Protein AF-A0A7K0DWA6-F1 (afdb_monomer)

InterPro domains:
  IPR000454 ATP synthase, F0 complex, subunit C [MF_01396] (18-82)
  IPR000454 ATP synthase, F0 complex, subunit C [PR00124] (20-39)
  IPR000454 ATP synthase, F0 complex, subunit C [PR00124] (41-56)
  IPR000454 ATP synthase, F0 complex, subunit C [PR00124] (58-82)
  IPR000454 ATP synthase, F0 complex, subunit C [PTHR10031] (17-81)
  IPR002379 V-ATPase proteolipid subunit C-like domain [PF00137] (22-82)
  IPR005953 ATP synthase, F0 complex, subunit C, bacterial/chloroplast [TIGR01260] (28-82)
  IPR020537 ATP synthase, F0 complex, subunit C, DCCD-binding site [PS00605] (48-69)
  IPR035921 F/V-ATP synthase subunit C superfamily [SSF81333] (22-82)
  IPR038662 F1F0 ATP synthase subunit C superfamily [G3DSA:1.20.20.10] (16-82)

Secondary structure (DSSP, 8-state):
--HHHHHHHHHHTS----TTHHHHHHHHTHHHHHHHHHHHHHHHHHHHH-GGGHHHHHHHHHHHHHHHHHHHHHHHHHHHH-

Structure (mmCIF, N/CA/C/O backbone):
data_AF-A0A7K0DWA6-F1
#
_entry.id   AF-A0A7K0DWA6-F1
#
loop_
_atom_site.group_PDB
_atom_site.id
_atom_site.type_symbol
_atom_site.label_atom_id
_atom_site.label_alt_id
_atom_site.label_comp_id
_atom_site.label_asym_id
_atom_site.label_entity_id
_atom_site.label_seq_id
_atom_site.pdbx_PDB_ins_code
_atom_site.Cartn_x
_atom_site.Cartn_y
_atom_site.Cartn_z
_atom_site.occupancy
_atom_site.B_iso_or_equiv
_atom_site.auth_seq_id
_atom_site.auth_comp_id
_atom_site.auth_asym_id
_atom_site.auth_atom_id
_atom_site.pdbx_PDB_model_num
ATOM 1 N N . MET A 1 1 ? 36.744 -24.772 -30.749 1.00 70.94 1 MET A N 1
ATOM 2 C CA . MET A 1 1 ? 35.832 -23.966 -29.911 1.00 70.94 1 MET A CA 1
ATOM 3 C C . MET A 1 1 ? 34.909 -24.947 -29.201 1.00 70.94 1 MET A C 1
ATOM 5 O O . MET A 1 1 ? 34.177 -25.650 -29.884 1.00 70.94 1 MET A O 1
ATOM 9 N N . SER A 1 2 ? 35.066 -25.146 -27.888 1.00 87.69 2 SER A N 1
ATOM 10 C CA . SER A 1 2 ? 34.307 -26.174 -27.159 1.00 87.69 2 SER A CA 1
ATOM 11 C C . SER A 1 2 ? 32.848 -25.754 -26.980 1.00 87.69 2 SER A C 1
ATOM 13 O O . SER A 1 2 ? 32.547 -24.564 -26.913 1.00 87.69 2 SER A O 1
ATOM 15 N N . LEU A 1 3 ? 31.943 -26.726 -26.848 1.00 82.19 3 LEU A N 1
ATOM 16 C CA . LEU A 1 3 ? 30.532 -26.464 -26.537 1.00 82.19 3 LEU A CA 1
ATOM 17 C C . LEU A 1 3 ? 30.381 -25.628 -25.253 1.00 82.19 3 LEU A C 1
ATOM 19 O O . LEU A 1 3 ? 29.522 -24.756 -25.170 1.00 82.19 3 LEU A O 1
ATOM 23 N N . SER A 1 4 ? 31.283 -25.840 -24.288 1.00 84.62 4 SER A N 1
ATOM 24 C CA . SER A 1 4 ? 31.368 -25.033 -23.071 1.00 84.62 4 SER A CA 1
ATOM 25 C C . SER A 1 4 ? 31.694 -23.568 -23.354 1.00 84.62 4 SER A C 1
ATOM 27 O O . SER A 1 4 ? 31.061 -22.710 -22.763 1.00 84.62 4 SER A O 1
ATOM 29 N N . TYR A 1 5 ? 32.606 -23.274 -24.285 1.00 86.06 5 TYR A N 1
ATOM 30 C CA . TYR A 1 5 ? 32.967 -21.905 -24.662 1.00 86.06 5 TYR A CA 1
ATOM 31 C C . TYR A 1 5 ? 31.803 -21.160 -25.329 1.00 86.06 5 TYR A C 1
ATOM 33 O O . TYR A 1 5 ? 31.600 -19.978 -25.069 1.00 86.06 5 TYR A O 1
ATOM 41 N N . VAL A 1 6 ? 31.017 -21.850 -26.162 1.00 84.50 6 VAL A N 1
ATOM 42 C CA . VAL A 1 6 ? 29.811 -21.276 -26.785 1.00 84.50 6 VAL A CA 1
ATOM 43 C C . VAL A 1 6 ? 28.728 -20.998 -25.735 1.00 84.50 6 VAL A C 1
ATOM 45 O O . VAL A 1 6 ? 28.044 -19.983 -25.809 1.00 84.50 6 VAL A O 1
ATOM 48 N N . ALA A 1 7 ? 28.590 -21.856 -24.721 1.00 82.62 7 ALA A N 1
ATOM 49 C CA . ALA A 1 7 ? 27.638 -21.637 -23.634 1.00 82.62 7 ALA A CA 1
ATOM 50 C C . ALA A 1 7 ? 28.007 -20.425 -22.757 1.00 82.62 7 ALA A C 1
ATOM 52 O O . ALA A 1 7 ? 27.124 -19.644 -22.400 1.00 82.62 7 ALA A O 1
ATOM 53 N N . THR A 1 8 ? 29.292 -20.224 -22.439 1.00 82.19 8 THR A N 1
ATOM 54 C CA . THR A 1 8 ? 29.727 -19.065 -21.641 1.00 82.19 8 THR A CA 1
ATOM 55 C C . THR A 1 8 ? 29.549 -17.750 -22.389 1.00 82.19 8 THR A C 1
ATOM 57 O O . THR A 1 8 ? 29.057 -16.788 -21.807 1.00 82.19 8 THR A O 1
ATOM 60 N N . THR A 1 9 ? 29.884 -17.700 -23.680 1.00 79.50 9 THR A N 1
ATOM 61 C CA . THR A 1 9 ? 29.743 -16.468 -24.470 1.00 79.50 9 THR A CA 1
ATOM 62 C C . THR A 1 9 ? 28.283 -16.067 -24.672 1.00 79.50 9 THR A C 1
ATOM 64 O O . THR A 1 9 ? 27.981 -14.876 -24.665 1.00 79.50 9 THR A O 1
ATOM 67 N N . LEU A 1 10 ? 27.356 -17.021 -24.788 1.00 75.56 10 LEU A N 1
ATOM 68 C CA . LEU A 1 10 ? 25.918 -16.730 -24.837 1.00 75.56 10 LEU A CA 1
ATOM 69 C C . LEU A 1 10 ? 25.389 -16.160 -23.512 1.00 75.56 10 LEU A C 1
ATOM 71 O O . LEU A 1 10 ? 24.579 -15.237 -23.528 1.00 75.56 10 LEU A O 1
ATOM 75 N N . ALA A 1 11 ? 25.859 -16.674 -22.372 1.00 74.75 11 ALA A N 1
ATOM 76 C CA . ALA A 1 11 ? 25.463 -16.174 -21.055 1.00 74.75 11 ALA A CA 1
ATOM 77 C C . ALA A 1 11 ? 26.017 -14.768 -20.767 1.00 74.75 11 ALA A C 1
ATOM 79 O O . ALA A 1 11 ? 25.344 -13.945 -20.151 1.00 74.75 11 ALA A O 1
ATOM 80 N N . GLU A 1 12 ? 27.234 -14.476 -21.227 1.00 77.25 12 GLU A N 1
ATOM 81 C CA . GLU A 1 12 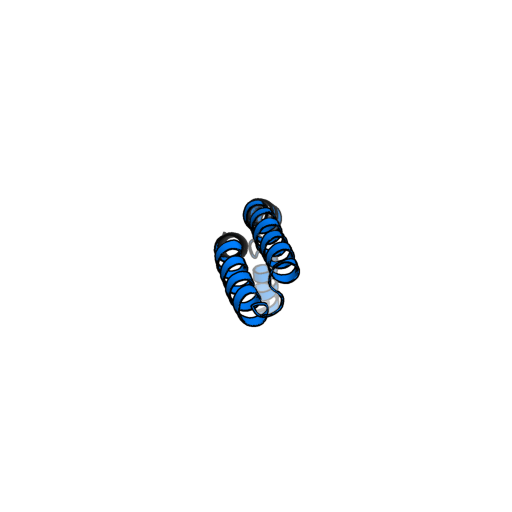? 27.904 -13.193 -20.993 1.00 77.25 12 GLU A CA 1
ATOM 82 C C . GLU A 1 12 ? 27.351 -12.058 -21.875 1.00 77.25 12 GLU A C 1
ATOM 84 O O . GLU A 1 12 ? 27.305 -10.908 -21.437 1.00 77.25 12 GLU A O 1
ATOM 89 N N . ASN A 1 13 ? 26.867 -12.394 -23.079 1.00 72.50 13 ASN A N 1
ATOM 90 C CA . ASN A 1 13 ? 26.232 -11.464 -24.022 1.00 72.50 13 ASN A CA 1
ATOM 91 C C . ASN A 1 13 ? 24.702 -11.391 -23.887 1.00 72.50 13 ASN A C 1
ATOM 93 O O . ASN A 1 13 ? 24.054 -10.700 -24.677 1.00 72.50 13 ASN A O 1
ATOM 97 N N . ALA A 1 14 ? 24.108 -12.088 -22.912 1.00 71.94 14 ALA A N 1
ATOM 98 C CA . ALA A 1 14 ? 22.695 -11.919 -22.607 1.00 71.94 14 ALA A CA 1
ATOM 99 C C . ALA A 1 14 ? 22.430 -10.433 -22.285 1.00 71.94 14 ALA A C 1
ATOM 101 O O . ALA A 1 14 ? 23.198 -9.839 -21.517 1.00 71.94 14 ALA A O 1
ATOM 102 N N . PRO A 1 15 ? 21.383 -9.810 -22.861 1.00 65.38 15 PRO A N 1
ATOM 103 C CA . PRO A 1 15 ? 21.088 -8.412 -22.600 1.00 65.38 15 PRO A CA 1
ATOM 104 C C . PRO A 1 15 ? 20.893 -8.214 -21.096 1.00 65.38 15 PRO A C 1
ATOM 106 O O . PRO A 1 15 ? 19.927 -8.697 -20.509 1.00 65.38 15 PRO A O 1
ATOM 109 N N . LYS A 1 16 ? 21.833 -7.517 -20.453 1.00 64.31 16 LYS A N 1
ATOM 110 C CA . LYS A 1 16 ? 21.678 -7.079 -19.068 1.00 64.31 16 LYS A CA 1
ATOM 111 C C . LYS A 1 16 ? 20.657 -5.951 -19.102 1.00 64.31 16 LYS A C 1
ATOM 113 O O . LYS A 1 16 ? 20.990 -4.857 -19.566 1.00 64.31 16 LYS A O 1
ATOM 118 N N . SER A 1 17 ? 19.418 -6.231 -18.688 1.00 63.84 17 SER A N 1
ATOM 119 C CA . SER A 1 17 ? 18.388 -5.198 -18.591 1.00 63.84 17 SER A CA 1
ATOM 120 C C . SER A 1 17 ? 18.956 -4.052 -17.761 1.00 63.84 17 SER A C 1
ATOM 122 O O . SER A 1 17 ? 19.481 -4.227 -16.658 1.00 63.84 17 SER A O 1
ATOM 124 N N . THR A 1 18 ? 18.997 -2.871 -18.368 1.00 64.38 18 THR A N 1
ATOM 125 C CA . THR A 1 18 ? 19.550 -1.694 -17.707 1.00 64.38 18 THR A CA 1
ATOM 126 C C . THR A 1 18 ? 18.635 -1.396 -16.521 1.00 64.38 18 THR A C 1
ATOM 128 O O . THR A 1 18 ? 17.421 -1.366 -16.693 1.00 64.38 18 THR A O 1
ATOM 131 N N . GLY A 1 19 ? 19.193 -1.260 -15.313 1.00 68.69 19 GLY A N 1
ATOM 132 C CA . GLY A 1 19 ? 18.492 -1.337 -14.017 1.00 68.69 19 GLY A CA 1
ATOM 133 C C . GLY A 1 19 ? 17.439 -0.259 -13.700 1.00 68.69 19 GLY A C 1
ATOM 134 O O . GLY A 1 19 ? 17.226 0.065 -12.534 1.00 68.69 19 GLY A O 1
ATOM 135 N N . TYR A 1 20 ? 16.770 0.308 -14.702 1.00 78.25 20 TYR A N 1
ATOM 136 C CA . TYR A 1 20 ? 15.711 1.303 -14.562 1.00 78.25 20 TYR A CA 1
ATOM 137 C C . TYR A 1 20 ? 14.377 0.715 -14.083 1.00 78.25 20 TYR A C 1
ATOM 139 O O . TYR A 1 20 ? 13.524 1.472 -13.622 1.00 78.25 20 TYR A O 1
ATOM 147 N N . GLY A 1 21 ? 14.200 -0.613 -14.110 1.00 81.62 21 GLY A N 1
ATOM 148 C CA . GLY A 1 21 ? 12.985 -1.276 -13.614 1.00 81.62 21 GLY A CA 1
ATOM 149 C C . GLY A 1 21 ? 12.660 -0.931 -12.155 1.00 81.62 21 GLY A C 1
ATOM 150 O O . GLY A 1 21 ? 11.502 -0.697 -11.815 1.00 81.62 21 GLY A O 1
ATOM 151 N N . ALA A 1 22 ? 13.682 -0.774 -11.306 1.00 82.69 22 ALA A N 1
ATOM 152 C CA . ALA A 1 22 ? 13.505 -0.350 -9.915 1.00 82.69 22 ALA A CA 1
ATOM 153 C C . ALA A 1 22 ? 12.985 1.094 -9.789 1.00 82.69 22 ALA A C 1
ATOM 155 O O . ALA A 1 22 ? 12.193 1.391 -8.896 1.00 82.69 22 ALA A O 1
ATOM 156 N N . ILE A 1 23 ? 13.391 1.987 -10.698 1.00 86.94 23 ILE A N 1
ATOM 157 C CA . ILE A 1 23 ? 12.903 3.373 -10.742 1.00 86.94 23 ILE A CA 1
ATOM 158 C C . ILE A 1 23 ? 11.445 3.393 -11.213 1.00 86.94 23 ILE A C 1
ATOM 160 O O . ILE A 1 23 ? 10.614 4.054 -10.593 1.00 86.94 23 ILE A O 1
ATOM 164 N N . GLY A 1 24 ? 11.116 2.629 -12.260 1.00 87.00 24 GLY A N 1
ATOM 165 C CA . GLY A 1 24 ? 9.743 2.493 -12.753 1.00 87.00 24 GLY A CA 1
ATOM 166 C C . GLY A 1 24 ? 8.791 1.947 -11.686 1.00 87.00 24 GLY A C 1
ATOM 167 O O . GLY A 1 24 ? 7.733 2.529 -11.446 1.00 87.00 24 GLY A O 1
ATOM 168 N N . TYR A 1 25 ? 9.202 0.893 -10.977 1.00 89.12 25 TYR A N 1
ATOM 169 C CA . TYR A 1 25 ? 8.436 0.357 -9.854 1.00 89.12 25 TYR A CA 1
ATOM 170 C C . TYR A 1 25 ? 8.307 1.364 -8.705 1.00 89.12 25 TYR A C 1
ATOM 172 O O . TYR A 1 25 ? 7.213 1.552 -8.180 1.00 89.12 25 TYR A O 1
ATOM 180 N N . GLY A 1 26 ? 9.391 2.061 -8.348 1.00 89.44 26 GLY A N 1
ATOM 181 C CA . GLY A 1 26 ? 9.369 3.089 -7.308 1.00 89.44 26 GLY A CA 1
ATOM 182 C C . GLY A 1 26 ? 8.342 4.188 -7.588 1.00 89.44 26 GLY A C 1
ATOM 183 O O . GLY A 1 26 ? 7.614 4.583 -6.682 1.00 89.44 26 GLY A O 1
ATOM 184 N N . LEU A 1 27 ? 8.219 4.627 -8.845 1.00 91.12 27 LEU A N 1
ATOM 185 C CA . LEU A 1 27 ? 7.193 5.586 -9.263 1.00 91.12 27 LEU A CA 1
ATOM 186 C C . LEU A 1 27 ? 5.781 4.984 -9.219 1.00 91.12 27 LEU A C 1
ATOM 188 O O . LEU A 1 27 ? 4.853 5.639 -8.743 1.00 91.12 27 LEU A O 1
ATOM 192 N N . ALA A 1 28 ? 5.615 3.736 -9.663 1.00 90.94 28 ALA A N 1
ATOM 193 C CA . ALA A 1 28 ? 4.334 3.031 -9.611 1.00 90.94 28 ALA A CA 1
ATOM 194 C C . ALA A 1 28 ? 3.835 2.805 -8.170 1.00 90.94 28 ALA A C 1
ATOM 196 O O . ALA A 1 28 ? 2.629 2.819 -7.931 1.00 90.94 28 ALA A O 1
ATOM 197 N N . ALA A 1 29 ? 4.746 2.646 -7.206 1.00 93.12 29 ALA A N 1
ATOM 198 C CA . ALA A 1 29 ? 4.438 2.389 -5.801 1.00 93.12 29 ALA A CA 1
ATOM 199 C C . ALA A 1 29 ? 3.985 3.632 -5.006 1.00 93.12 29 ALA A C 1
ATOM 201 O O . ALA A 1 29 ? 3.428 3.485 -3.918 1.00 93.12 29 ALA A O 1
ATOM 202 N N . ILE A 1 30 ? 4.163 4.854 -5.528 1.00 94.81 30 ILE A N 1
ATOM 203 C CA . ILE A 1 30 ? 3.779 6.092 -4.818 1.00 94.81 30 ILE A CA 1
ATOM 204 C C . ILE A 1 30 ? 2.267 6.143 -4.568 1.00 94.81 30 ILE A C 1
ATOM 206 O O . ILE A 1 30 ? 1.829 6.424 -3.451 1.00 94.81 30 ILE A O 1
ATOM 210 N N . GLY A 1 31 ? 1.465 5.863 -5.599 1.00 93.69 31 GLY A N 1
ATOM 211 C CA . GLY A 1 31 ? 0.004 5.881 -5.497 1.00 93.69 31 GLY A CA 1
ATOM 212 C C . GLY A 1 31 ? -0.507 4.891 -4.444 1.00 93.69 31 GLY A C 1
ATOM 213 O O . GLY A 1 31 ? -1.227 5.304 -3.530 1.00 93.69 31 GLY A O 1
ATOM 214 N N . PRO A 1 32 ? -0.092 3.614 -4.512 1.00 95.56 32 PRO A N 1
ATOM 215 C CA . PRO A 1 32 ? -0.483 2.617 -3.526 1.00 95.56 32 PRO A CA 1
ATOM 216 C C . PRO A 1 32 ? 0.024 2.916 -2.117 1.00 95.56 32 PRO A C 1
ATOM 218 O O . PRO A 1 32 ? -0.746 2.786 -1.171 1.00 95.56 32 PRO A O 1
ATOM 221 N N . GLY A 1 33 ? 1.247 3.435 -1.959 1.00 95.44 33 GLY A N 1
ATOM 222 C CA . GLY A 1 33 ? 1.763 3.857 -0.653 1.00 95.44 33 GLY A CA 1
ATOM 223 C C . GLY A 1 33 ? 0.874 4.904 0.031 1.00 95.44 33 GLY A C 1
ATOM 224 O O . GLY A 1 33 ? 0.566 4.785 1.218 1.00 95.44 33 GLY A O 1
ATOM 225 N N . ILE A 1 34 ? 0.388 5.893 -0.727 1.00 96.75 34 ILE A N 1
ATOM 226 C CA . ILE A 1 34 ? -0.564 6.894 -0.222 1.00 96.75 34 ILE A CA 1
ATOM 227 C C . ILE A 1 34 ? -1.930 6.252 0.058 1.00 96.75 34 ILE A C 1
ATOM 229 O O . ILE A 1 34 ? -2.509 6.464 1.126 1.00 96.75 34 ILE A O 1
ATOM 233 N N . GLY A 1 35 ? -2.448 5.455 -0.879 1.00 96.56 35 GLY A N 1
ATOM 234 C CA . GLY A 1 35 ? -3.760 4.823 -0.757 1.00 96.56 35 GLY A CA 1
ATOM 235 C C . GLY A 1 35 ? -3.859 3.877 0.443 1.00 96.56 35 GLY A C 1
ATOM 236 O O . GLY A 1 35 ? -4.818 3.961 1.209 1.00 96.56 35 GLY A O 1
ATOM 237 N N . VAL A 1 36 ? -2.842 3.040 0.673 1.00 97.00 36 VAL A N 1
ATOM 238 C CA . VAL A 1 36 ? -2.776 2.123 1.820 1.00 97.00 36 VAL A CA 1
ATOM 239 C C . VAL A 1 36 ? -2.728 2.914 3.121 1.00 97.00 36 VAL A C 1
ATOM 241 O O . VAL A 1 36 ? -3.464 2.586 4.051 1.00 97.00 36 VAL A O 1
ATOM 244 N N . GLY A 1 37 ? -1.943 3.997 3.178 1.00 97.25 37 GLY A N 1
ATOM 245 C CA . GLY A 1 37 ? -1.905 4.887 4.340 1.00 97.25 37 GLY A CA 1
ATOM 246 C C . GLY A 1 37 ? -3.285 5.445 4.704 1.00 97.25 37 GLY A C 1
ATOM 247 O O . GLY A 1 37 ? -3.679 5.418 5.870 1.00 97.25 37 GLY A O 1
ATOM 248 N N . ILE A 1 38 ? -4.062 5.877 3.706 1.00 97.88 38 ILE A N 1
ATOM 249 C CA . ILE A 1 38 ? -5.427 6.384 3.905 1.00 97.88 38 ILE A CA 1
ATOM 250 C C . ILE A 1 38 ? -6.376 5.262 4.346 1.00 97.88 38 ILE A C 1
ATOM 252 O O . ILE A 1 38 ? -7.102 5.431 5.327 1.00 97.88 38 ILE A O 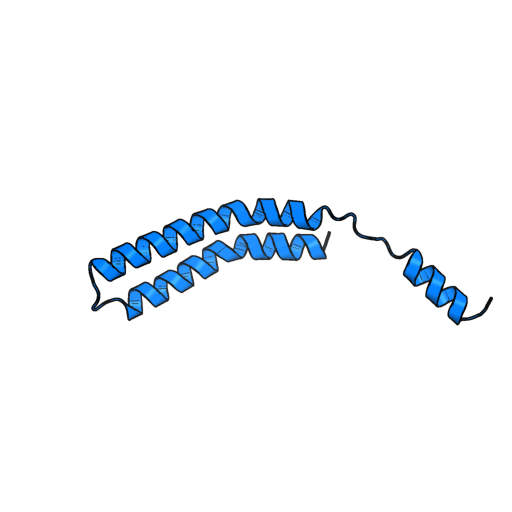1
ATOM 256 N N . VAL A 1 39 ? -6.372 4.118 3.654 1.00 97.88 39 VAL A N 1
ATOM 257 C CA . VAL A 1 39 ? -7.250 2.974 3.958 1.00 97.88 39 VAL A CA 1
ATOM 258 C C . VAL A 1 39 ? -7.018 2.477 5.383 1.00 97.88 39 VAL A C 1
ATOM 260 O O . VAL A 1 39 ? -7.972 2.321 6.146 1.00 97.88 39 VAL A O 1
ATOM 263 N N . VAL A 1 40 ? -5.757 2.273 5.765 1.00 97.69 40 VAL A N 1
ATOM 264 C CA . VAL A 1 40 ? -5.391 1.807 7.106 1.00 97.69 40 VAL A CA 1
ATOM 265 C C . VAL A 1 40 ? -5.708 2.872 8.154 1.00 97.69 40 VAL A C 1
ATOM 267 O O . VAL A 1 40 ? -6.287 2.542 9.187 1.00 97.69 40 VAL A O 1
ATOM 270 N N . GLY A 1 41 ? -5.420 4.149 7.883 1.00 97.94 41 GLY A N 1
ATOM 271 C CA . GLY A 1 41 ? -5.774 5.249 8.785 1.00 97.94 41 GLY A CA 1
ATOM 272 C C . GLY A 1 41 ? -7.276 5.294 9.087 1.00 97.94 41 GLY A C 1
ATOM 273 O O . GLY A 1 41 ? -7.678 5.356 10.249 1.00 97.94 41 GLY A O 1
ATOM 274 N N . LYS A 1 42 ? -8.121 5.156 8.058 1.00 97.69 42 LYS A N 1
ATOM 275 C CA . LYS A 1 42 ? -9.582 5.097 8.220 1.00 97.69 42 LYS A CA 1
ATOM 276 C C . LYS A 1 42 ? -10.069 3.827 8.901 1.00 97.69 42 LYS A C 1
ATOM 278 O O . LYS A 1 42 ? -11.024 3.893 9.672 1.00 97.69 42 LYS A O 1
ATOM 283 N N . ALA A 1 43 ? -9.408 2.696 8.684 1.00 97.81 43 ALA A N 1
ATOM 284 C CA . ALA A 1 43 ? -9.716 1.478 9.418 1.00 97.81 43 ALA A CA 1
ATOM 285 C C . ALA A 1 43 ? -9.427 1.634 10.920 1.00 97.81 43 ALA A C 1
ATOM 287 O O . ALA A 1 43 ? -10.264 1.253 11.732 1.00 9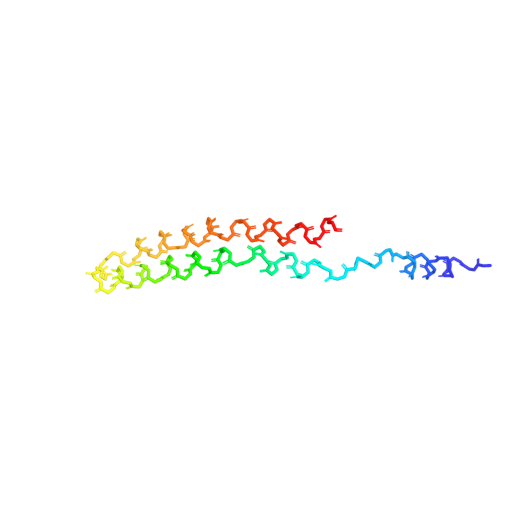7.81 43 ALA A O 1
ATOM 288 N N . ILE A 1 44 ? -8.304 2.260 11.293 1.00 97.81 44 ILE A N 1
ATOM 289 C CA . ILE A 1 44 ? -7.946 2.536 12.695 1.00 97.81 44 ILE A CA 1
ATOM 290 C C . ILE A 1 44 ? -8.965 3.473 13.353 1.00 97.81 44 ILE A C 1
ATOM 292 O O . ILE A 1 44 ? -9.451 3.173 14.444 1.00 97.81 44 ILE A O 1
ATOM 296 N N . GLU A 1 45 ? -9.343 4.568 12.683 1.00 98.06 45 GLU A N 1
ATOM 297 C CA . GLU A 1 45 ? -10.425 5.449 13.148 1.00 98.06 45 GLU A CA 1
ATOM 298 C C . GLU A 1 45 ? -11.743 4.670 13.329 1.00 98.06 45 GLU A C 1
ATOM 300 O O . GLU A 1 45 ? -12.451 4.856 14.319 1.00 98.06 45 GLU A O 1
ATOM 305 N N . GLY A 1 46 ? -12.062 3.769 12.395 1.00 97.44 46 GLY A N 1
ATOM 306 C CA . GLY A 1 46 ? -13.237 2.902 12.456 1.00 97.44 46 GLY A CA 1
ATOM 307 C C . GLY A 1 46 ? -13.212 1.948 13.651 1.00 97.44 46 GLY A C 1
ATOM 308 O O . GLY A 1 46 ? -14.200 1.862 14.376 1.00 97.44 46 GLY A O 1
ATOM 309 N N . PHE A 1 47 ? -12.080 1.288 13.907 1.00 97.88 47 PHE A N 1
ATOM 310 C CA . PHE A 1 47 ? -11.905 0.405 15.064 1.00 97.88 47 PHE A CA 1
ATOM 311 C C . PHE A 1 47 ? -12.073 1.153 16.388 1.00 97.88 47 PHE A C 1
ATOM 313 O O . PHE A 1 47 ? -12.697 0.629 17.306 1.00 97.88 47 PHE A O 1
ATOM 320 N N . ALA A 1 48 ? -11.551 2.379 16.479 1.00 96.69 48 ALA A N 1
ATOM 321 C CA . ALA A 1 48 ? -11.685 3.210 17.672 1.00 96.69 48 ALA A CA 1
ATOM 322 C C . ALA A 1 48 ? -13.137 3.647 17.929 1.00 96.69 48 A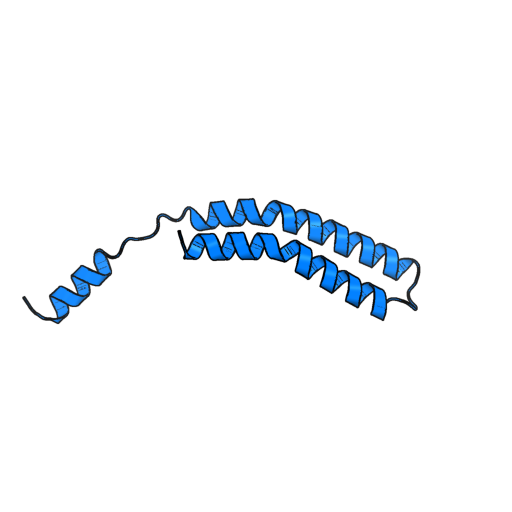LA A C 1
ATOM 324 O O . ALA A 1 48 ? -13.535 3.803 19.081 1.00 96.69 48 ALA A O 1
ATOM 325 N N . ARG A 1 49 ? -13.933 3.848 16.869 1.00 97.38 49 ARG A N 1
ATOM 326 C CA . ARG A 1 49 ? -15.338 4.273 16.973 1.00 97.38 49 ARG A CA 1
ATOM 327 C C . ARG A 1 49 ? -16.308 3.117 17.203 1.00 97.38 49 ARG A C 1
ATOM 329 O O . ARG A 1 49 ? -17.310 3.326 17.878 1.00 97.38 49 ARG A O 1
ATOM 336 N N . GLN A 1 50 ? -16.056 1.959 16.595 1.00 96.62 50 GLN A N 1
ATOM 337 C CA . GLN A 1 50 ? -16.959 0.801 16.593 1.00 96.62 50 GLN A CA 1
ATOM 338 C C . GLN A 1 50 ? -16.165 -0.510 16.727 1.00 96.62 50 GLN A C 1
ATOM 340 O O . GLN A 1 50 ? -15.979 -1.235 15.740 1.00 96.62 50 GLN A O 1
ATOM 345 N N . PRO A 1 51 ? -15.669 -0.831 17.936 1.00 94.88 51 PRO A N 1
ATOM 346 C CA . PRO A 1 51 ? -14.886 -2.042 18.177 1.00 94.88 51 PRO A CA 1
ATOM 347 C C . PRO A 1 51 ? -15.665 -3.333 17.875 1.00 94.88 51 PRO A C 1
ATOM 349 O O . PRO A 1 51 ? -15.076 -4.323 17.442 1.00 94.88 51 PRO A O 1
ATOM 352 N N . GLU A 1 52 ? -16.989 -3.329 18.023 1.00 97.19 52 GLU A N 1
ATOM 353 C CA . GLU A 1 52 ? -17.877 -4.449 17.704 1.00 97.19 52 GLU A CA 1
ATOM 354 C C . GLU A 1 52 ? -17.889 -4.809 16.208 1.00 97.19 52 GLU A C 1
ATOM 356 O O . GLU A 1 52 ? -18.130 -5.963 15.852 1.00 97.19 52 GLU A O 1
ATOM 361 N N . LEU A 1 53 ? -17.558 -3.857 15.326 1.00 97.06 53 LEU A N 1
ATOM 362 C CA . LEU A 1 53 ? -17.468 -4.068 13.878 1.00 97.06 53 LEU A CA 1
ATOM 363 C C . LEU A 1 53 ? -16.044 -4.375 13.399 1.00 97.06 53 LEU A C 1
ATOM 365 O O . LEU A 1 53 ? -15.811 -4.473 12.191 1.00 97.06 53 LEU A O 1
ATOM 369 N N . ALA A 1 54 ? -15.079 -4.572 14.303 1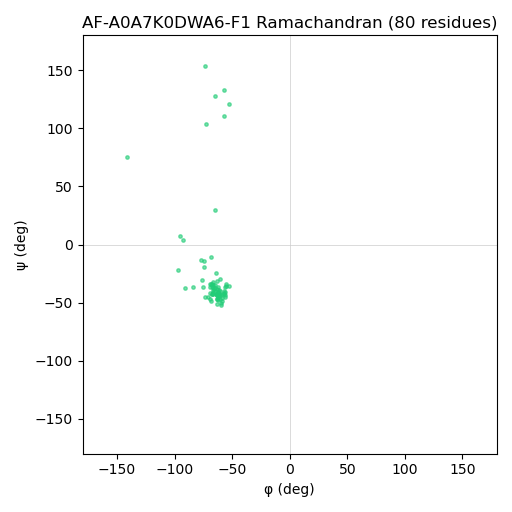.00 95.44 54 ALA A N 1
ATOM 370 C CA . ALA A 1 54 ? -13.673 -4.732 13.935 1.00 95.44 54 ALA A CA 1
ATOM 371 C C . ALA A 1 54 ? -13.425 -5.869 12.927 1.00 95.44 54 ALA A C 1
ATOM 373 O O . ALA A 1 54 ? -12.599 -5.729 12.025 1.00 95.44 54 ALA A O 1
ATOM 374 N N . GLY A 1 55 ? -14.171 -6.974 13.010 1.00 96.81 55 GLY A N 1
ATOM 375 C CA . GLY A 1 55 ? -14.073 -8.057 12.024 1.00 96.81 55 GLY A CA 1
ATOM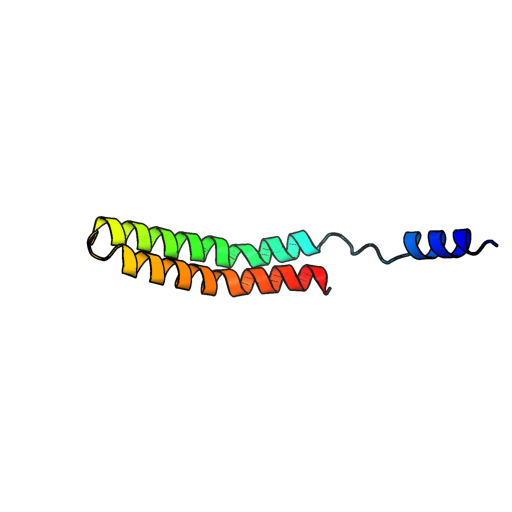 376 C C . GLY A 1 55 ? -14.450 -7.618 10.601 1.00 96.81 55 GLY A C 1
ATOM 377 O O . GLY A 1 55 ? -13.739 -7.932 9.641 1.00 96.81 55 GLY A O 1
ATOM 378 N N . GLN A 1 56 ? -15.531 -6.848 10.463 1.00 97.31 56 GLN A N 1
ATOM 379 C CA . GLN A 1 56 ? -16.008 -6.349 9.173 1.00 97.31 56 GLN A CA 1
ATOM 380 C C . GLN A 1 56 ? -15.106 -5.233 8.637 1.00 97.31 56 GLN A C 1
ATOM 382 O O . GLN A 1 56 ? -14.696 -5.283 7.478 1.00 97.31 56 GLN A O 1
ATOM 387 N N . ILE A 1 57 ? -14.724 -4.276 9.488 1.00 97.75 57 ILE A N 1
ATOM 388 C CA . ILE A 1 57 ? -13.812 -3.182 9.123 1.00 97.75 57 ILE A CA 1
ATOM 389 C C . ILE A 1 57 ? -12.470 -3.750 8.647 1.00 97.75 57 ILE A C 1
ATOM 391 O O . ILE A 1 57 ? -11.961 -3.320 7.617 1.00 97.75 57 ILE A O 1
ATOM 395 N N . ARG A 1 58 ? -11.927 -4.772 9.322 1.00 97.38 58 ARG A N 1
ATOM 396 C CA . ARG A 1 58 ? -10.685 -5.441 8.905 1.00 97.38 58 ARG A CA 1
ATOM 397 C C . ARG A 1 58 ? -10.814 -6.108 7.535 1.00 97.38 58 ARG A C 1
ATOM 399 O O . ARG A 1 58 ? -9.891 -6.022 6.732 1.00 97.38 58 ARG A O 1
ATOM 406 N N . THR A 1 59 ? -11.949 -6.748 7.258 1.00 97.81 59 THR A N 1
ATOM 407 C CA . THR A 1 59 ? -12.207 -7.380 5.953 1.00 97.81 59 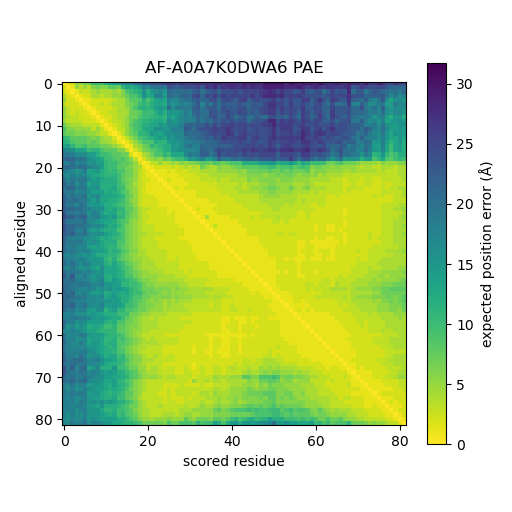THR A CA 1
ATOM 408 C C . THR A 1 59 ? -12.237 -6.333 4.838 1.00 97.81 59 THR A C 1
ATOM 410 O O . THR A 1 59 ? -11.541 -6.478 3.834 1.00 97.81 59 THR A O 1
ATOM 413 N N . ASN A 1 60 ? -12.959 -5.230 5.049 1.00 97.19 60 ASN A N 1
ATOM 414 C CA . ASN A 1 60 ? -13.034 -4.130 4.086 1.00 97.19 60 ASN A CA 1
ATOM 415 C C . ASN A 1 60 ? -11.685 -3.414 3.917 1.00 97.19 60 ASN A C 1
ATOM 417 O O . ASN A 1 60 ? -11.335 -3.030 2.805 1.00 97.19 60 ASN A O 1
ATOM 421 N N . MET A 1 61 ? -10.910 -3.271 4.996 1.00 97.75 61 MET A N 1
ATOM 422 C CA . MET A 1 61 ? -9.559 -2.711 4.962 1.00 97.75 61 MET A CA 1
ATOM 423 C C . MET A 1 61 ? -8.647 -3.537 4.051 1.00 97.75 61 MET A C 1
ATOM 425 O O . MET A 1 61 ? -8.016 -2.974 3.163 1.00 97.75 61 MET A O 1
ATOM 429 N N . PHE A 1 62 ? -8.599 -4.863 4.220 1.00 97.12 62 PHE A N 1
ATOM 430 C CA . PHE A 1 62 ? -7.768 -5.721 3.369 1.00 97.12 62 PHE A CA 1
ATOM 431 C C . PHE A 1 62 ? -8.217 -5.718 1.909 1.00 97.12 62 PHE A C 1
ATOM 433 O O . PHE A 1 62 ? -7.371 -5.703 1.019 1.00 97.12 62 PHE A O 1
ATOM 440 N N . LEU A 1 63 ? -9.526 -5.669 1.654 1.00 96.69 63 LEU A N 1
ATOM 441 C CA . LEU A 1 63 ? -10.048 -5.521 0.298 1.00 96.69 63 LEU A CA 1
ATOM 442 C C . LEU A 1 63 ? -9.618 -4.180 -0.326 1.00 96.69 63 LEU A C 1
ATOM 444 O O . LEU A 1 63 ? -9.169 -4.144 -1.470 1.00 96.69 63 LEU A O 1
ATOM 448 N N . GLY A 1 64 ? -9.688 -3.091 0.444 1.00 96.12 64 GLY A N 1
ATOM 449 C CA . GLY A 1 64 ? -9.212 -1.771 0.031 1.00 96.12 64 GLY A CA 1
ATOM 450 C C . GLY A 1 64 ? -7.710 -1.745 -0.264 1.00 96.12 64 GLY A C 1
ATOM 451 O O . GLY A 1 64 ? -7.304 -1.192 -1.284 1.00 96.12 64 GLY A O 1
ATOM 452 N N . ILE A 1 65 ? -6.891 -2.392 0.572 1.00 96.88 65 ILE A N 1
ATOM 453 C CA . ILE A 1 65 ? -5.448 -2.562 0.337 1.00 96.88 65 ILE A CA 1
ATOM 454 C C . ILE A 1 65 ? -5.207 -3.344 -0.957 1.00 96.88 65 ILE A C 1
ATOM 456 O O . ILE A 1 65 ? -4.426 -2.899 -1.790 1.00 96.88 65 ILE A O 1
ATOM 460 N N . ALA A 1 66 ? -5.908 -4.460 -1.170 1.00 95.44 66 ALA A N 1
ATOM 461 C CA . ALA A 1 66 ? -5.732 -5.289 -2.360 1.00 95.44 66 ALA A CA 1
ATOM 462 C C . ALA A 1 66 ? -6.022 -4.520 -3.661 1.00 95.44 66 ALA A C 1
ATOM 464 O O . ALA A 1 66 ? -5.248 -4.602 -4.613 1.00 95.44 66 ALA A O 1
ATOM 465 N N . PHE A 1 67 ? -7.098 -3.728 -3.698 1.00 94.12 67 PHE A N 1
ATOM 466 C CA . PHE A 1 67 ? -7.398 -2.886 -4.860 1.00 94.12 67 PHE A CA 1
ATOM 467 C C . PHE A 1 67 ? -6.404 -1.743 -5.041 1.00 94.12 67 PHE A C 1
ATOM 469 O O . PHE A 1 67 ? -6.086 -1.377 -6.170 1.00 94.12 67 PHE A O 1
ATOM 476 N N . THR A 1 68 ? -5.897 -1.202 -3.938 1.00 94.69 68 THR A N 1
ATOM 477 C CA . THR A 1 68 ? -4.892 -0.141 -3.963 1.00 94.69 68 THR A CA 1
ATOM 478 C C . THR A 1 68 ? -3.562 -0.656 -4.525 1.00 94.69 68 THR A C 1
ATOM 480 O O . THR A 1 68 ? -2.962 -0.006 -5.374 1.00 94.69 68 THR A O 1
ATOM 483 N N . GLU A 1 69 ? -3.133 -1.852 -4.123 1.00 94.25 69 GLU A N 1
ATOM 484 C CA . GLU A 1 69 ? -1.874 -2.483 -4.548 1.00 94.25 69 GLU A CA 1
ATOM 485 C C . GLU A 1 69 ? -1.900 -3.037 -5.980 1.00 94.25 69 GLU A C 1
ATOM 487 O O . GLU A 1 69 ? -0.847 -3.213 -6.595 1.00 94.25 69 GLU A O 1
ATOM 492 N N . ALA A 1 70 ? -3.081 -3.276 -6.559 1.00 92.44 70 ALA A N 1
ATOM 493 C CA . ALA A 1 70 ? -3.206 -3.851 -7.900 1.00 92.44 70 ALA A CA 1
ATOM 494 C C . ALA A 1 70 ? -2.398 -3.078 -8.965 1.00 92.44 70 ALA A C 1
ATOM 496 O O . ALA A 1 70 ? -1.801 -3.683 -9.854 1.00 92.44 70 ALA A O 1
ATOM 497 N N . LEU A 1 71 ? -2.322 -1.748 -8.845 1.00 86.12 71 LEU A N 1
ATOM 498 C CA . LEU A 1 71 ? -1.572 -0.893 -9.770 1.00 86.12 71 LEU A CA 1
ATOM 499 C C . LEU A 1 71 ? -0.048 -0.964 -9.554 1.00 86.12 71 LEU A C 1
ATOM 501 O O . LEU A 1 71 ? 0.698 -0.971 -10.535 1.00 86.12 71 LEU A O 1
ATOM 505 N N . ALA A 1 72 ? 0.425 -1.078 -8.305 1.00 89.69 72 ALA A N 1
ATOM 506 C CA . ALA A 1 72 ? 1.852 -1.275 -8.016 1.00 89.69 72 ALA A CA 1
ATOM 507 C C . ALA A 1 72 ? 2.342 -2.623 -8.547 1.00 89.69 72 ALA A C 1
ATOM 509 O O . ALA A 1 72 ? 3.424 -2.694 -9.128 1.00 89.69 72 ALA A O 1
ATOM 510 N N . LEU A 1 73 ? 1.538 -3.681 -8.410 1.00 90.50 73 LEU A N 1
ATOM 511 C CA . LEU A 1 73 ? 1.890 -5.008 -8.918 1.00 90.50 73 LEU A CA 1
ATOM 512 C C . LEU A 1 73 ? 1.996 -5.034 -10.446 1.00 90.50 73 LEU A C 1
ATOM 514 O O . LEU A 1 73 ? 2.885 -5.694 -10.977 1.00 90.50 73 LEU 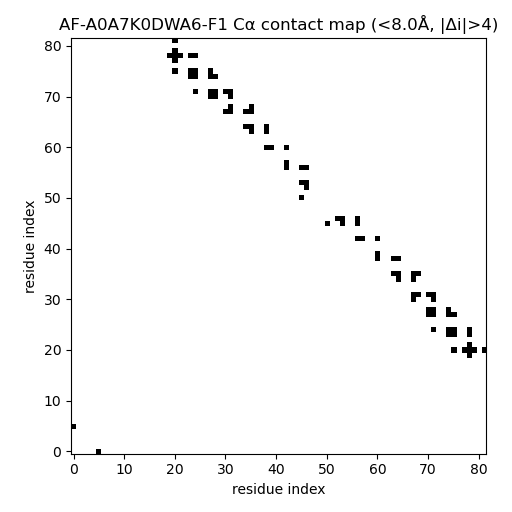A O 1
ATOM 518 N N . ILE A 1 74 ? 1.163 -4.272 -11.162 1.00 88.31 74 ILE A N 1
ATOM 519 C CA . ILE A 1 74 ? 1.318 -4.099 -12.615 1.00 88.31 74 ILE A CA 1
ATOM 520 C C . ILE A 1 74 ? 2.647 -3.400 -12.935 1.00 88.31 74 ILE A C 1
ATOM 522 O O . ILE A 1 74 ? 3.368 -3.847 -13.824 1.00 88.31 74 ILE A O 1
ATOM 526 N N . GLY A 1 75 ? 3.005 -2.348 -12.191 1.00 86.88 75 GLY A N 1
ATOM 527 C CA . GLY A 1 75 ? 4.292 -1.660 -12.342 1.00 86.88 75 GLY A CA 1
ATOM 528 C C . GLY A 1 75 ? 5.499 -2.554 -12.034 1.00 86.88 75 GLY A C 1
ATOM 529 O O . GLY A 1 75 ? 6.511 -2.483 -12.727 1.00 86.88 75 GLY A O 1
ATOM 530 N N . LEU A 1 76 ? 5.375 -3.441 -11.043 1.00 87.38 76 LEU A N 1
ATOM 531 C CA . LEU A 1 76 ? 6.385 -4.447 -10.717 1.00 87.38 76 LEU A CA 1
ATOM 532 C C . LEU A 1 76 ? 6.569 -5.425 -11.878 1.00 87.38 76 LEU A C 1
ATOM 534 O O . LEU A 1 76 ? 7.689 -5.636 -12.332 1.00 87.38 76 LEU A O 1
ATOM 538 N N . VAL A 1 77 ? 5.468 -5.993 -12.375 1.00 88.81 77 VAL A N 1
ATOM 539 C CA . VAL A 1 77 ? 5.470 -6.947 -13.493 1.00 88.81 77 VAL A CA 1
ATOM 540 C C . VAL A 1 77 ? 6.028 -6.302 -14.762 1.00 88.81 77 VAL A C 1
ATOM 542 O O . VAL A 1 77 ? 6.808 -6.936 -15.468 1.00 88.81 77 VAL A O 1
ATOM 545 N N . ALA A 1 78 ? 5.710 -5.032 -15.024 1.00 85.31 78 ALA A N 1
ATOM 546 C CA . ALA A 1 78 ? 6.267 -4.291 -16.151 1.00 85.31 78 ALA A CA 1
ATOM 547 C C . ALA A 1 78 ? 7.806 -4.255 -16.118 1.00 85.31 78 ALA A C 1
ATOM 549 O O . ALA A 1 78 ? 8.427 -4.464 -17.154 1.00 85.31 78 ALA A O 1
ATOM 550 N N . GLY A 1 79 ? 8.426 -4.091 -14.943 1.00 82.81 79 GLY A N 1
ATOM 551 C CA . GLY A 1 79 ? 9.887 -4.108 -14.791 1.00 82.81 79 GLY A CA 1
ATOM 552 C C . GLY A 1 79 ? 10.562 -5.467 -15.035 1.00 82.81 79 GLY A C 1
ATOM 553 O O . GLY A 1 79 ? 11.786 -5.521 -15.109 1.00 82.81 79 GLY A O 1
ATOM 554 N N . PHE A 1 80 ? 9.790 -6.555 -15.144 1.00 80.00 80 PHE A N 1
ATOM 555 C CA . PHE A 1 80 ? 10.283 -7.871 -15.572 1.00 80.00 80 PHE A CA 1
ATOM 556 C C . PHE A 1 80 ? 10.042 -8.147 -17.061 1.00 80.00 80 PHE A C 1
ATOM 558 O O . PHE A 1 80 ? 10.692 -9.026 -17.624 1.00 80.00 80 PHE A O 1
ATOM 565 N N . ILE A 1 81 ? 9.084 -7.451 -17.680 1.00 80.88 81 ILE A N 1
ATOM 566 C CA . ILE A 1 81 ? 8.698 -7.646 -19.085 1.00 80.88 81 ILE A CA 1
ATOM 567 C C . ILE A 1 81 ? 9.504 -6.736 -20.019 1.00 80.88 81 ILE A C 1
ATOM 569 O O . ILE A 1 81 ? 9.829 -7.152 -21.131 1.00 80.88 81 ILE A O 1
ATOM 573 N N . PHE A 1 82 ? 9.793 -5.509 -19.585 1.00 73.06 82 PHE A N 1
ATOM 574 C CA . PHE A 1 82 ? 10.468 -4.471 -20.368 1.00 73.06 82 PHE A CA 1
ATOM 575 C C . PHE A 1 82 ? 11.874 -4.200 -19.828 1.00 73.06 82 PHE A C 1
ATOM 577 O O . PHE A 1 82 ? 12.775 -3.958 -20.662 1.00 73.06 82 PHE A O 1
#

Organism: NCBI:txid2585199

pLDDT: mean 88.89, std 9.66, range [63.84, 98.06]

Mean predicted aligned error: 8.3 Å

Sequence (82 aa):
MSLSYVATTLAENAPKSTGYGAIGYGLAAIGPGIGVGIVVGKAIEGFARQPELAGQIRTNMFLGIAFTEALALIGLVAGFIF

Solvent-accessible surface area (backbone atoms only — not comparable to full-atom values): 4525 Å² total; per-residue (Å²): 134,54,75,66,58,57,54,51,54,53,63,71,67,48,86,73,76,72,80,54,34,64,57,53,24,55,61,36,36,51,60,25,57,52,45,37,52,51,45,53,52,52,38,52,55,44,39,76,76,38,61,92,45,37,72,58,47,51,52,52,34,53,53,50,39,53,64,36,41,52,57,28,54,51,30,48,52,46,43,75,76,109

Radius of gyration: 21.76 Å; Cα contacts (8 Å, |Δi|>4): 47;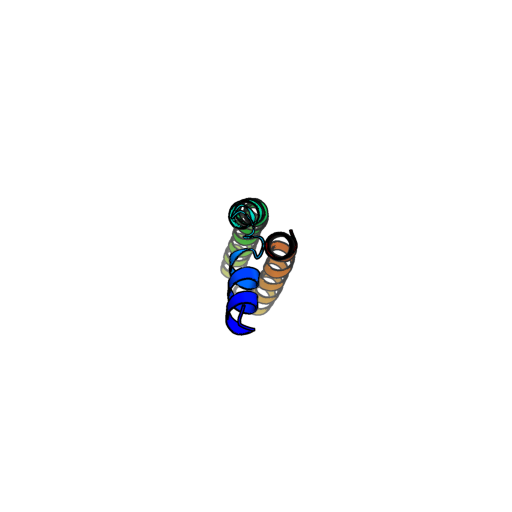 chains: 1; bounding box: 54×33×48 Å

Nearest PDB structures (foldseek):
  6n2d-assembly1_c2  TM=9.561E-01  e=5.461E-04  Bacillus sp. PS3
  4cbj-assembly1_F  TM=9.224E-01  e=1.149E-03  Alkalihalophilus pseudofirmus OF4
  4cbj-assembly1_E  TM=9.183E-01  e=2.157E-03  Alkalihalophilus pseudofirmus OF4
  6pqv-assembly1_M  TM=8.971E-01  e=3.221E-03  Escherichia coli
  7jg6-assembly1_8  TM=9.056E-01  e=3.002E-02  Mycolicibacterium smegmatis

Foldseek 3Di:
DDPVVVVVVCVVPDPPPDPCLVVQLVVQCPQLVVQLVVLVVVLVVVCVVCVVCNVVSVVVSVVSSVVSCPRSVVSNVVSVVD